Protein AF-A0A1B6MLL6-F1 (afdb_monomer)

Mean predicted aligned error: 11.35 Å

Secondary structure (DSSP, 8-state):
--PPPP-----------PPP-S----HHHHHHHHHH---TTSEEGGGEEEEEEEEEETTEEEEEEEESS-TT-EEEEEEEP-TT-SSSS-HHHHHHHHHHHH---TTS------EEPP-

InterPro domains:
  IPR000719 Protein kinase domain [PF00069] (48-118)
  IPR000719 Protein kinase domain [PS50011] (48-119)
  IPR011009 Protein kinase-like domain superfamily [SSF56112] (42-117)
  IPR017441 Protein kinase, ATP binding site [PS00107] (54-78)
  IPR050108 Cyclin-dependent kinase [PTHR24056] (46-116)

Foldseek 3Di:
DDDDDDDDDDDPDDDPPDDDPPDDDDPVRVLVCLVPDDDPAAAAPVQKAFDAFDDDDPFFTWTWIAGPVHRVDIDIDTDGDCPPDPPPDDPVVVVVVVVLVPDDDPPDDHDPGHHDHRD

Sequence (119 aa):
MIGMPSTSRGTSENPTNAVPSSTIMNSKEKEKYIEEFDFPFCDEATKYEKIAKIGQGTFGEVFKAREKKNTKKIVAMKKVLMDNEKEGFPITALREIRILQLLKHENVVNLIEICRTKG

Structure (mmCIF, N/CA/C/O backbone):
data_AF-A0A1B6MLL6-F1
#
_entry.id   AF-A0A1B6MLL6-F1
#
loop_
_atom_site.group_PDB
_atom_site.id
_atom_si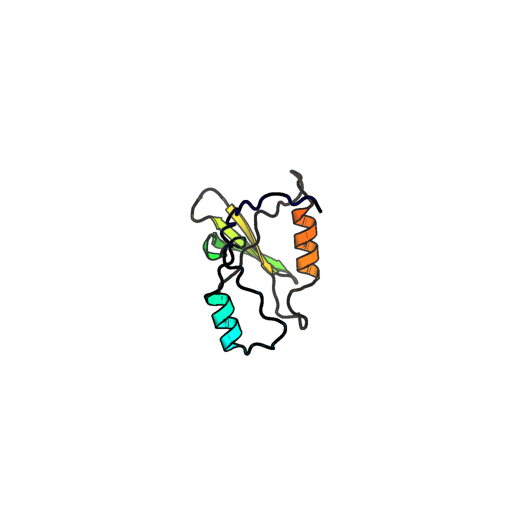te.type_symbol
_atom_site.label_atom_id
_atom_site.label_alt_id
_atom_site.label_comp_id
_atom_site.label_asym_id
_atom_site.label_entity_id
_atom_site.label_seq_id
_atom_site.pdbx_PDB_ins_code
_atom_site.Cartn_x
_atom_site.Cartn_y
_atom_site.Cartn_z
_atom_site.occupancy
_atom_site.B_iso_or_equiv
_atom_site.auth_seq_id
_atom_site.auth_comp_id
_atom_site.auth_asym_id
_atom_site.auth_atom_id
_atom_site.pdbx_PDB_model_num
ATOM 1 N N . MET A 1 1 ? 3.838 60.906 -12.525 1.00 47.34 1 MET A N 1
ATOM 2 C CA . MET A 1 1 ? 4.163 60.843 -11.087 1.00 47.34 1 MET A CA 1
ATOM 3 C C . MET A 1 1 ? 2.852 60.904 -10.317 1.00 47.34 1 MET A C 1
ATOM 5 O O . MET A 1 1 ? 2.316 61.987 -10.167 1.00 47.34 1 MET A O 1
ATOM 9 N N . ILE A 1 2 ? 2.297 59.749 -9.938 1.00 36.69 2 ILE A N 1
ATOM 10 C CA . ILE A 1 2 ? 1.205 59.625 -8.958 1.00 36.69 2 ILE A CA 1
ATOM 11 C C . ILE A 1 2 ? 1.459 58.288 -8.249 1.00 36.69 2 ILE A C 1
ATOM 13 O O . ILE A 1 2 ? 1.389 57.236 -8.880 1.00 36.69 2 ILE A O 1
ATOM 17 N N . GLY A 1 3 ? 1.896 58.353 -6.991 1.00 37.22 3 GLY A N 1
ATOM 18 C CA . GLY A 1 3 ? 2.223 57.195 -6.159 1.00 37.22 3 GLY A CA 1
ATOM 19 C C . GLY A 1 3 ? 0.984 56.633 -5.466 1.00 37.22 3 GLY A C 1
ATOM 20 O O . GLY A 1 3 ? 0.080 57.385 -5.107 1.00 37.22 3 GLY A O 1
ATOM 21 N N . MET A 1 4 ? 0.956 55.314 -5.278 1.00 46.78 4 MET A N 1
ATOM 22 C CA . MET A 1 4 ? -0.040 54.627 -4.453 1.00 46.78 4 MET A CA 1
ATOM 23 C C . MET A 1 4 ? 0.562 54.227 -3.096 1.00 46.78 4 MET A C 1
ATOM 25 O O . MET A 1 4 ? 1.758 53.934 -3.035 1.00 46.78 4 MET A O 1
ATOM 29 N N . PRO A 1 5 ? -0.237 54.2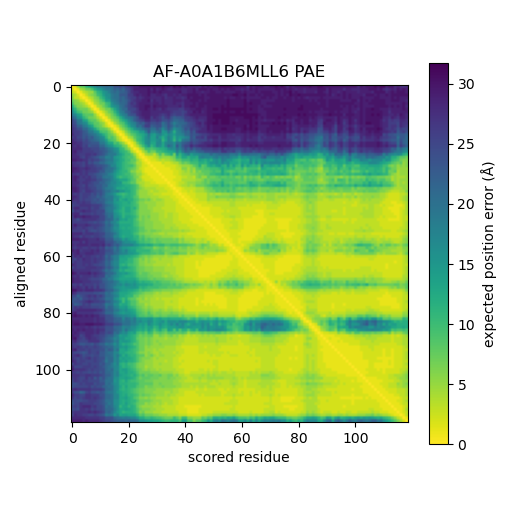36 -2.011 1.00 39.66 5 PRO A N 1
ATOM 30 C CA . PRO A 1 5 ? 0.246 54.007 -0.655 1.00 39.66 5 PRO A CA 1
ATOM 31 C C . PRO A 1 5 ? 0.588 52.538 -0.385 1.00 39.66 5 PRO A C 1
ATOM 33 O O . PRO A 1 5 ? -0.138 51.615 -0.754 1.00 39.66 5 PRO A O 1
ATOM 36 N N . SER A 1 6 ? 1.699 52.350 0.320 1.00 42.91 6 SER A N 1
ATOM 37 C CA . SER A 1 6 ? 2.178 51.094 0.885 1.00 42.91 6 SER A CA 1
ATOM 38 C C . SER A 1 6 ? 1.234 50.609 1.989 1.00 42.91 6 SER A C 1
ATOM 40 O O . SER A 1 6 ? 0.935 51.339 2.932 1.00 42.91 6 SER A O 1
ATOM 42 N N . THR A 1 7 ? 0.805 49.350 1.935 1.00 42.41 7 THR A N 1
ATOM 43 C CA . THR A 1 7 ? 0.280 48.646 3.112 1.00 42.41 7 THR A CA 1
ATOM 44 C C . THR A 1 7 ? 0.914 47.267 3.164 1.00 42.41 7 THR A C 1
ATOM 46 O O . THR A 1 7 ? 0.707 46.426 2.293 1.00 42.41 7 THR A O 1
ATOM 49 N N . SER A 1 8 ? 1.736 47.072 4.188 1.00 49.00 8 SER A N 1
ATOM 50 C CA . SER A 1 8 ? 2.358 45.813 4.562 1.00 49.00 8 SER A CA 1
ATOM 51 C C . SER A 1 8 ? 1.293 44.825 5.045 1.00 49.00 8 SER A C 1
ATOM 53 O O . SER A 1 8 ? 0.652 45.025 6.075 1.00 49.00 8 SER A O 1
ATOM 55 N N . ARG A 1 9 ? 1.119 43.717 4.322 1.00 40.31 9 ARG A N 1
ATOM 56 C CA . ARG A 1 9 ? 0.545 42.488 4.880 1.00 40.31 9 ARG A CA 1
ATOM 57 C C . ARG A 1 9 ? 1.655 41.458 4.959 1.00 40.31 9 ARG A C 1
ATOM 59 O O . ARG A 1 9 ? 2.101 40.952 3.938 1.00 40.31 9 ARG A O 1
ATOM 66 N N . GLY A 1 10 ? 2.097 41.187 6.184 1.00 41.09 10 GLY A N 1
ATOM 67 C CA . GLY A 1 10 ? 2.964 40.058 6.476 1.00 41.09 10 GLY A CA 1
ATOM 68 C C . GLY A 1 10 ? 2.235 38.762 6.147 1.00 41.09 10 GLY A C 1
ATOM 69 O O . GLY A 1 10 ? 1.236 38.420 6.778 1.00 41.09 10 GLY A O 1
ATOM 70 N N . THR A 1 11 ? 2.728 38.054 5.142 1.00 37.38 11 THR A N 1
ATOM 71 C CA . THR A 1 11 ? 2.474 36.629 4.984 1.00 37.38 11 THR A CA 1
ATOM 72 C C . THR A 1 11 ? 3.494 35.907 5.848 1.00 37.38 11 THR A C 1
ATOM 74 O O . THR A 1 11 ? 4.694 36.036 5.637 1.00 37.38 11 THR A O 1
ATOM 77 N N . SER A 1 12 ? 3.004 35.187 6.856 1.00 38.34 12 SER A N 1
ATOM 78 C CA . SER A 1 12 ? 3.779 34.200 7.601 1.00 38.34 12 SER A CA 1
ATOM 79 C C . SER A 1 12 ? 4.264 33.140 6.613 1.00 38.34 12 SER A C 1
ATOM 81 O O . SER A 1 12 ? 3.503 32.252 6.229 1.00 38.34 12 SER A O 1
ATOM 83 N N . GLU A 1 13 ? 5.505 33.271 6.155 1.00 37.88 13 GLU A N 1
ATOM 84 C CA . GLU A 1 13 ? 6.189 32.261 5.358 1.00 37.88 13 GLU A CA 1
ATOM 85 C C . GLU A 1 13 ? 6.413 31.040 6.257 1.00 37.88 13 GLU A C 1
ATOM 87 O O . GLU A 1 13 ? 7.231 31.057 7.175 1.00 37.88 13 GLU A O 1
ATOM 92 N N . ASN A 1 14 ? 5.627 29.982 6.039 1.00 40.22 14 ASN A N 1
ATOM 93 C CA . ASN A 1 14 ? 5.968 28.663 6.562 1.00 40.22 14 ASN A CA 1
ATOM 94 C C . ASN A 1 14 ? 7.333 28.273 5.978 1.00 40.22 14 ASN A C 1
ATOM 96 O O . ASN A 1 14 ? 7.514 28.432 4.767 1.00 40.22 14 ASN A O 1
ATOM 100 N N . PRO A 1 15 ? 8.278 27.744 6.775 1.00 40.91 15 PRO A N 1
ATOM 101 C CA . PRO A 1 15 ? 9.570 27.336 6.254 1.00 40.91 15 PRO A CA 1
ATOM 102 C C . PRO A 1 15 ? 9.367 26.138 5.324 1.00 40.91 15 PRO A C 1
ATOM 104 O O . PRO A 1 15 ? 9.227 24.994 5.753 1.00 40.91 15 PRO A O 1
ATOM 107 N N . THR A 1 16 ? 9.333 26.401 4.020 1.00 45.16 16 THR A N 1
ATOM 108 C CA . THR A 1 16 ? 9.581 25.383 3.008 1.00 45.16 16 THR A CA 1
ATOM 109 C C . THR A 1 16 ? 11.006 24.901 3.221 1.00 45.16 16 THR A C 1
ATOM 111 O O . THR A 1 16 ? 11.952 25.591 2.842 1.00 45.16 16 THR A O 1
ATOM 114 N N . ASN A 1 17 ? 11.164 23.727 3.838 1.00 53.81 17 ASN A N 1
ATOM 115 C CA . ASN A 1 17 ? 12.403 22.967 3.747 1.00 53.81 17 ASN A CA 1
ATOM 116 C C . ASN A 1 17 ? 12.674 22.748 2.256 1.00 53.81 17 ASN A C 1
ATOM 118 O O . ASN A 1 17 ? 12.023 21.932 1.602 1.00 53.81 17 ASN A O 1
ATOM 122 N N . ALA A 1 18 ? 13.571 23.565 1.709 1.00 49.09 18 ALA A N 1
ATOM 123 C CA . ALA A 1 18 ? 13.986 23.489 0.325 1.00 49.09 18 ALA A CA 1
ATOM 124 C C . ALA A 1 18 ? 14.520 22.078 0.059 1.00 49.09 18 ALA A C 1
ATOM 126 O O . ALA A 1 18 ? 15.370 21.578 0.797 1.00 49.09 18 ALA A O 1
ATOM 127 N N . VAL A 1 19 ? 14.015 21.431 -0.992 1.00 51.59 19 VAL A N 1
ATOM 128 C CA . VAL A 1 19 ? 14.632 20.209 -1.512 1.00 51.59 19 VAL A CA 1
ATOM 129 C C . VAL A 1 19 ? 16.054 20.595 -1.934 1.00 51.59 19 VAL A C 1
ATOM 131 O O . VAL A 1 19 ? 16.188 21.508 -2.753 1.00 51.59 19 VAL A O 1
ATOM 134 N N . PRO A 1 20 ? 17.117 19.978 -1.384 1.00 53.06 20 PRO A N 1
ATOM 135 C CA . PRO A 1 20 ? 18.478 20.360 -1.730 1.00 53.06 20 PRO A CA 1
ATOM 136 C C . PRO A 1 20 ? 18.702 20.170 -3.232 1.00 53.06 20 PRO A C 1
ATOM 138 O O . PRO A 1 20 ? 18.459 19.088 -3.770 1.00 53.06 20 PRO A O 1
ATOM 141 N N . SER A 1 21 ? 19.168 21.219 -3.912 1.00 53.56 21 SER A N 1
ATOM 142 C CA . SER A 1 21 ? 19.643 21.140 -5.294 1.00 53.56 21 SER A CA 1
ATOM 143 C C . SER A 1 21 ? 20.719 20.058 -5.415 1.00 53.56 21 SER A C 1
ATOM 145 O O . SER A 1 21 ? 21.765 20.184 -4.791 1.00 53.56 21 SER A O 1
ATOM 147 N N . SER A 1 22 ? 20.420 19.008 -6.188 1.00 49.91 22 SER A N 1
ATOM 148 C CA . SER A 1 22 ? 21.278 18.024 -6.888 1.00 49.91 22 SER A CA 1
ATOM 149 C C . SER A 1 22 ? 22.682 17.650 -6.359 1.00 49.91 22 SER A C 1
ATOM 151 O O . SER A 1 22 ? 23.495 17.149 -7.136 1.00 49.91 22 SER A O 1
ATOM 153 N N . THR A 1 23 ? 22.995 17.812 -5.076 1.00 59.84 23 THR A N 1
ATOM 154 C CA . THR A 1 23 ? 24.210 17.246 -4.474 1.00 59.84 23 THR A CA 1
ATOM 155 C C . THR A 1 23 ? 23.940 15.787 -4.117 1.00 59.84 23 THR A C 1
ATOM 157 O O . THR A 1 23 ? 22.966 15.476 -3.432 1.00 59.84 23 THR A O 1
ATOM 160 N N . ILE A 1 24 ? 24.786 14.876 -4.605 1.00 72.69 24 ILE A N 1
ATOM 161 C CA . ILE A 1 24 ? 24.695 13.440 -4.319 1.00 72.69 24 ILE A CA 1
ATOM 162 C C . ILE A 1 24 ? 24.927 13.238 -2.813 1.00 72.69 24 ILE A C 1
ATOM 164 O O . ILE A 1 24 ? 26.063 13.290 -2.350 1.00 72.69 24 ILE A O 1
ATOM 168 N N . MET A 1 25 ? 23.847 13.045 -2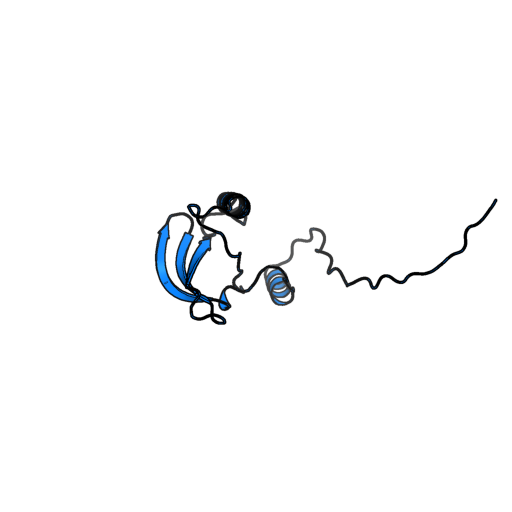.050 1.00 76.12 25 MET A N 1
ATOM 169 C CA . MET A 1 25 ? 23.913 12.714 -0.623 1.00 76.12 25 MET A CA 1
ATOM 170 C C . MET A 1 25 ? 24.496 11.314 -0.431 1.00 76.12 25 MET A C 1
ATOM 172 O O . MET A 1 25 ? 24.153 10.386 -1.174 1.00 76.12 25 MET A O 1
ATOM 176 N N . ASN A 1 26 ? 25.343 11.141 0.586 1.00 84.31 26 ASN A N 1
ATOM 177 C CA . ASN A 1 26 ? 25.802 9.806 0.958 1.00 84.31 26 ASN A CA 1
ATOM 178 C C . ASN A 1 26 ? 24.675 9.012 1.651 1.00 84.31 26 ASN A C 1
ATOM 180 O O . ASN A 1 26 ? 23.679 9.581 2.101 1.00 84.31 26 ASN A O 1
ATOM 184 N N . SER A 1 27 ? 24.822 7.687 1.757 1.00 82.62 27 SER A N 1
ATOM 185 C CA . SER A 1 27 ? 23.763 6.823 2.299 1.00 82.62 27 SER A CA 1
ATOM 186 C C . SER A 1 27 ? 23.329 7.206 3.721 1.00 82.62 27 SER A C 1
ATOM 188 O O . SER A 1 27 ? 22.137 7.226 3.995 1.00 82.62 27 SER A O 1
ATOM 190 N N . LYS A 1 28 ? 24.265 7.596 4.601 1.00 82.19 28 LYS A N 1
ATOM 191 C CA . LYS A 1 28 ? 23.955 7.983 5.993 1.00 82.19 28 LYS A CA 1
ATOM 192 C C . LYS A 1 28 ? 23.214 9.316 6.076 1.00 82.19 28 LYS A C 1
ATOM 194 O O . LYS A 1 28 ? 22.313 9.467 6.893 1.00 82.19 28 LYS A O 1
ATOM 199 N N . GLU A 1 29 ? 23.587 10.278 5.237 1.00 86.56 29 GLU A N 1
ATOM 200 C CA . GLU A 1 29 ? 22.887 11.565 5.129 1.00 86.56 29 GLU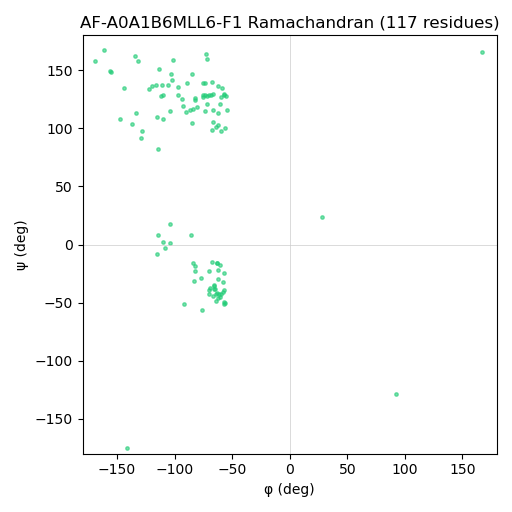 A CA 1
ATOM 201 C C . GLU A 1 29 ? 21.473 11.378 4.587 1.00 86.56 29 GLU A C 1
ATOM 203 O O . GLU A 1 29 ? 20.539 12.014 5.069 1.00 86.56 29 GLU A O 1
ATOM 208 N N . LYS A 1 30 ? 21.305 10.465 3.624 1.00 82.06 30 LYS A N 1
ATOM 209 C CA . LYS A 1 30 ? 20.001 10.129 3.058 1.00 82.06 30 LYS A CA 1
ATOM 210 C C . LYS A 1 30 ? 19.090 9.455 4.086 1.00 82.06 30 LYS A C 1
ATOM 212 O O . LYS A 1 30 ? 17.928 9.839 4.172 1.00 82.06 30 LYS A O 1
ATOM 217 N N . GLU A 1 31 ? 19.606 8.503 4.866 1.00 83.00 31 GLU A N 1
ATOM 218 C CA . GLU A 1 31 ? 18.865 7.882 5.976 1.00 83.00 31 GLU A CA 1
ATOM 219 C C . GLU A 1 31 ? 18.406 8.951 6.975 1.00 83.00 31 GLU A C 1
ATOM 221 O O . GLU A 1 31 ? 17.216 9.068 7.256 1.00 83.00 31 GLU A O 1
ATOM 226 N N . LYS A 1 32 ? 19.339 9.803 7.423 1.00 84.75 32 LYS A N 1
ATOM 227 C CA . LYS A 1 32 ? 19.061 10.876 8.382 1.00 84.75 32 LYS A CA 1
ATOM 228 C C . LYS A 1 32 ? 18.017 11.864 7.855 1.00 84.75 32 LYS A C 1
ATOM 230 O O . LYS A 1 32 ? 17.105 12.236 8.583 1.00 84.75 32 LYS A O 1
ATOM 235 N N . TYR A 1 33 ? 18.109 12.249 6.581 1.00 85.81 33 TYR A N 1
ATOM 236 C CA . TYR A 1 33 ? 17.105 13.097 5.942 1.00 85.81 33 TYR A CA 1
ATOM 237 C C . TYR A 1 33 ? 15.730 12.425 5.936 1.00 85.81 33 TYR A C 1
ATOM 239 O O . TYR A 1 33 ? 14.745 13.067 6.273 1.00 85.81 33 TYR A O 1
ATOM 247 N N . ILE A 1 34 ? 15.641 11.140 5.582 1.00 84.69 34 ILE A N 1
ATOM 248 C CA . ILE A 1 34 ? 14.361 10.418 5.558 1.00 84.69 34 ILE A CA 1
ATOM 249 C C . ILE A 1 34 ? 13.772 10.272 6.971 1.00 84.69 34 ILE A C 1
ATOM 251 O O . ILE A 1 34 ? 12.551 10.325 7.119 1.00 84.69 34 ILE A O 1
ATOM 255 N N . GLU A 1 35 ? 14.607 10.095 7.996 1.00 83.31 35 GLU A N 1
ATOM 256 C CA . GLU A 1 35 ? 14.162 10.024 9.393 1.00 83.31 35 GLU A CA 1
ATOM 257 C C . GLU A 1 35 ? 13.674 11.374 9.934 1.00 83.31 35 GLU A C 1
ATOM 259 O O . GLU A 1 35 ? 12.656 11.420 10.627 1.00 83.31 35 GLU A O 1
ATOM 264 N N . GLU A 1 36 ? 14.383 12.461 9.623 1.00 85.50 36 GLU A N 1
ATOM 265 C CA . GLU A 1 36 ? 14.077 13.809 10.119 1.00 85.50 36 GLU A CA 1
ATOM 266 C C . GLU A 1 36 ? 12.985 14.517 9.304 1.00 85.50 36 GLU A C 1
ATOM 268 O O . GLU A 1 36 ? 12.336 15.437 9.806 1.00 85.50 36 GLU A O 1
ATOM 273 N N . PHE A 1 37 ? 12.771 14.119 8.048 1.00 87.62 37 PHE A N 1
ATOM 274 C CA . PHE A 1 37 ? 11.806 14.776 7.176 1.00 87.62 37 PHE A CA 1
ATOM 275 C C . PHE 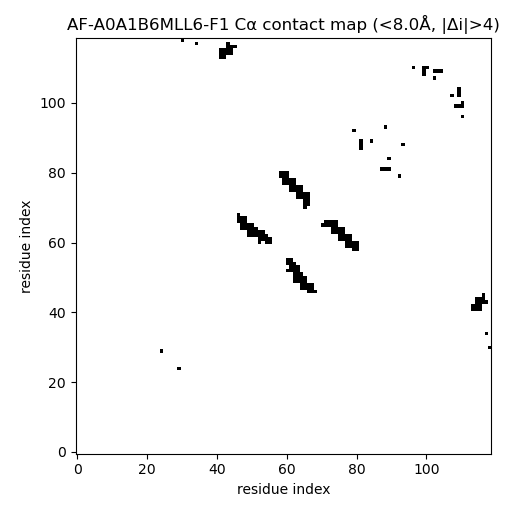A 1 37 ? 10.367 14.440 7.574 1.00 87.62 37 PHE A C 1
ATOM 277 O O . PHE A 1 37 ? 9.968 13.276 7.675 1.00 87.62 37 PHE A O 1
ATOM 284 N N . ASP A 1 38 ? 9.555 15.483 7.733 1.00 88.88 38 ASP A N 1
ATOM 285 C CA . ASP A 1 38 ? 8.119 15.336 7.915 1.00 88.88 38 ASP A CA 1
ATOM 286 C C . ASP A 1 38 ? 7.427 15.153 6.559 1.00 88.88 38 ASP A C 1
ATOM 288 O O . ASP A 1 38 ? 7.546 15.972 5.648 1.00 88.88 38 ASP A O 1
ATOM 292 N N . PHE A 1 39 ? 6.681 14.063 6.422 1.00 90.12 39 PHE A N 1
ATOM 293 C CA . PHE A 1 39 ? 5.983 13.690 5.193 1.00 90.12 39 PHE A CA 1
ATOM 294 C C . PHE A 1 39 ? 4.465 13.746 5.445 1.00 90.12 39 PHE A C 1
ATOM 296 O O . PHE A 1 39 ? 3.836 12.704 5.667 1.00 90.12 39 PHE A O 1
ATOM 303 N N . PRO A 1 40 ? 3.849 14.935 5.372 1.00 91.69 40 PRO A N 1
ATOM 304 C CA . PRO A 1 40 ? 2.475 15.160 5.832 1.00 91.69 40 PRO A CA 1
ATOM 305 C C . PRO A 1 40 ? 1.392 14.442 5.008 1.00 91.69 40 PRO A C 1
ATOM 307 O O . PRO A 1 40 ? 0.249 14.345 5.444 1.00 91.69 40 PRO A O 1
ATOM 310 N N . PHE A 1 41 ? 1.726 13.945 3.813 1.00 93.50 41 PHE A N 1
ATOM 311 C CA . PHE A 1 41 ? 0.773 13.325 2.880 1.00 93.50 41 PHE A CA 1
ATOM 312 C C . PHE A 1 41 ? 1.012 11.827 2.649 1.00 93.50 41 PHE A C 1
ATOM 314 O O . PHE A 1 41 ? 0.410 11.240 1.750 1.00 93.50 41 PHE A O 1
ATOM 321 N N . CYS A 1 42 ? 1.914 11.207 3.410 1.00 93.62 42 CYS A N 1
ATOM 322 C CA . CYS A 1 42 ? 2.242 9.793 3.271 1.00 93.62 42 CYS A CA 1
ATOM 323 C C . CYS A 1 42 ? 2.343 9.180 4.665 1.00 93.62 42 CYS A C 1
ATOM 325 O O . CYS A 1 42 ? 3.320 9.405 5.372 1.00 93.62 42 CYS A O 1
ATOM 327 N N . ASP A 1 43 ? 1.330 8.426 5.076 1.00 94.25 43 ASP A N 1
ATOM 328 C CA . ASP A 1 43 ? 1.320 7.795 6.394 1.00 94.25 43 ASP A CA 1
ATOM 329 C C . ASP A 1 43 ? 2.329 6.636 6.467 1.00 94.25 43 ASP A C 1
ATOM 331 O O . ASP A 1 43 ? 2.741 6.041 5.464 1.00 94.25 43 ASP A O 1
ATOM 335 N N . GLU A 1 44 ? 2.712 6.264 7.687 1.00 94.06 44 GLU A N 1
ATOM 336 C CA . GLU A 1 44 ? 3.468 5.038 7.918 1.00 94.06 44 GLU A CA 1
ATOM 337 C C . GLU A 1 44 ? 2.570 3.800 7.809 1.00 94.06 44 GLU A C 1
ATOM 339 O O . GLU A 1 44 ? 1.475 3.734 8.372 1.00 94.06 44 GLU A O 1
ATOM 344 N N . ALA A 1 45 ? 3.086 2.742 7.183 1.00 95.75 45 ALA A N 1
ATOM 345 C CA . ALA A 1 45 ? 2.415 1.448 7.086 1.00 95.75 45 ALA A CA 1
ATOM 346 C C . ALA A 1 45 ? 2.151 0.814 8.467 1.00 95.75 45 ALA A C 1
ATOM 348 O O . ALA A 1 45 ? 1.296 -0.060 8.592 1.00 95.75 45 ALA A O 1
ATOM 349 N N . THR A 1 46 ? 2.834 1.282 9.519 1.00 95.06 46 THR A N 1
ATOM 350 C CA . THR A 1 46 ? 2.619 0.892 10.921 1.00 95.06 46 THR A CA 1
ATOM 351 C C . THR A 1 46 ? 1.225 1.260 11.442 1.00 95.06 46 THR A C 1
ATOM 353 O O . THR A 1 46 ? 0.794 0.680 12.442 1.00 95.06 46 THR A O 1
ATOM 356 N N . LYS A 1 47 ? 0.486 2.145 10.755 1.00 95.38 47 LYS A N 1
ATOM 357 C CA . LYS A 1 47 ? -0.958 2.397 10.948 1.00 95.38 47 LYS A CA 1
ATOM 358 C C . LYS A 1 47 ? -1.809 1.135 10.772 1.00 95.38 47 LYS A C 1
ATOM 360 O O . LYS A 1 47 ? -2.896 1.033 11.349 1.00 95.38 47 LYS A O 1
ATOM 365 N N . TYR A 1 48 ? -1.297 0.169 10.016 1.00 97.06 48 TYR A N 1
ATOM 366 C CA . TYR A 1 48 ? -1.944 -1.094 9.713 1.00 97.06 48 TYR A CA 1
ATOM 367 C C . TYR A 1 48 ? -1.225 -2.264 10.394 1.00 97.06 48 TYR A C 1
ATOM 369 O O . TYR A 1 48 ? -0.000 -2.365 10.414 1.00 97.06 48 TYR A O 1
ATOM 377 N N . GLU A 1 49 ? -2.003 -3.181 10.955 1.00 96.75 49 GLU A N 1
ATOM 378 C CA . GLU A 1 49 ? -1.533 -4.465 11.462 1.00 96.75 49 GLU A CA 1
ATOM 379 C C . GLU A 1 49 ? -1.662 -5.519 10.356 1.00 96.75 49 GLU A C 1
ATOM 381 O O . GLU A 1 49 ? -2.765 -5.783 9.870 1.00 96.75 49 GLU A O 1
ATOM 386 N N . LYS A 1 50 ? -0.547 -6.129 9.937 1.00 96.94 50 LYS A N 1
ATOM 387 C CA . LYS A 1 50 ? -0.557 -7.242 8.974 1.00 96.94 50 LYS A CA 1
ATOM 388 C C . LYS A 1 50 ? -1.110 -8.496 9.654 1.00 96.94 50 LYS A C 1
ATOM 390 O O . LYS A 1 50 ? -0.529 -8.965 10.621 1.00 96.94 50 LYS A O 1
ATOM 395 N N . ILE A 1 51 ? -2.195 -9.053 9.119 1.00 97.81 51 ILE A N 1
ATOM 396 C CA . ILE A 1 51 ? -2.838 -10.266 9.645 1.00 97.81 51 ILE A CA 1
ATOM 397 C C . ILE A 1 51 ? -2.272 -11.513 8.965 1.00 97.81 51 ILE A C 1
ATOM 399 O O . ILE A 1 51 ? -1.901 -12.474 9.626 1.00 97.81 51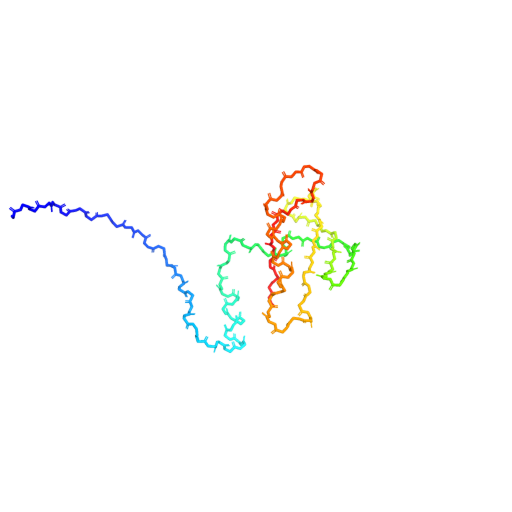 ILE A O 1
ATOM 403 N N . ALA A 1 52 ? -2.254 -11.521 7.631 1.00 98.06 52 ALA A N 1
ATOM 404 C CA . ALA A 1 52 ? -1.837 -12.684 6.855 1.00 98.06 52 ALA A CA 1
ATOM 405 C C . ALA A 1 52 ? -1.363 -12.267 5.465 1.00 98.06 52 ALA A C 1
ATOM 407 O O . ALA A 1 52 ? -1.882 -11.310 4.887 1.00 98.06 52 ALA A O 1
ATOM 408 N N . LYS A 1 53 ? -0.416 -13.013 4.898 1.00 98.06 53 LYS A N 1
ATOM 409 C CA . LYS A 1 53 ? -0.093 -12.923 3.473 1.00 98.06 53 LYS A CA 1
ATOM 410 C C . LYS A 1 53 ? -1.198 -13.624 2.683 1.00 98.06 53 LYS A C 1
ATOM 412 O O . LYS A 1 53 ? -1.538 -14.762 2.985 1.00 98.06 53 LYS A O 1
ATOM 417 N N . ILE A 1 54 ? -1.771 -12.927 1.708 1.00 98.00 54 ILE A N 1
ATOM 418 C CA . ILE A 1 54 ? -2.889 -13.416 0.884 1.00 98.00 54 ILE A CA 1
ATOM 419 C C . ILE A 1 54 ? -2.518 -13.579 -0.590 1.00 98.00 54 ILE A C 1
ATOM 421 O O . ILE A 1 54 ? -3.301 -14.128 -1.355 1.00 98.00 54 ILE A O 1
ATOM 425 N N . GLY A 1 55 ? -1.336 -13.120 -1.000 1.00 96.88 55 GLY A N 1
ATOM 426 C CA . GLY A 1 55 ? -0.857 -13.314 -2.361 1.00 96.88 55 GLY A CA 1
ATOM 427 C C . GLY A 1 55 ? 0.606 -12.934 -2.536 1.00 96.88 55 GLY A C 1
ATOM 428 O O . GLY A 1 55 ? 1.169 -12.156 -1.763 1.00 96.88 55 GLY A O 1
ATOM 429 N N . GLN A 1 56 ? 1.213 -13.489 -3.578 1.00 95.69 56 GLN A N 1
ATOM 430 C CA . GLN A 1 56 ? 2.532 -13.118 -4.070 1.00 95.69 56 GLN A CA 1
ATOM 431 C C . GLN A 1 56 ? 2.517 -13.221 -5.589 1.00 95.69 56 GLN A C 1
ATOM 433 O O . GLN A 1 56 ? 2.019 -14.199 -6.141 1.00 95.69 56 GLN A O 1
ATOM 438 N N . GLY A 1 57 ? 3.070 -12.215 -6.251 1.00 88.00 57 GLY A N 1
ATOM 439 C CA . GLY A 1 57 ? 3.307 -12.236 -7.686 1.00 88.00 57 GLY A CA 1
ATOM 440 C C . GLY A 1 57 ? 4.630 -11.566 -8.017 1.00 88.00 57 GLY A C 1
ATOM 441 O O . GLY A 1 57 ? 5.364 -11.139 -7.127 1.00 88.00 57 GLY A O 1
ATOM 442 N N . THR A 1 58 ? 4.906 -11.426 -9.309 1.00 85.69 58 THR A N 1
ATOM 443 C CA . THR A 1 58 ? 6.148 -10.824 -9.814 1.00 85.69 58 THR A CA 1
ATOM 444 C C . THR A 1 58 ? 6.365 -9.394 -9.312 1.00 85.69 58 THR A C 1
ATOM 446 O O . THR A 1 58 ? 7.496 -8.979 -9.103 1.00 85.69 58 THR A O 1
ATOM 449 N N . PHE A 1 59 ? 5.283 -8.643 -9.089 1.00 83.50 59 PHE A N 1
ATOM 450 C CA . PHE A 1 59 ? 5.335 -7.208 -8.782 1.00 83.50 59 PHE A CA 1
ATOM 451 C C . PHE A 1 59 ? 5.103 -6.865 -7.308 1.00 83.50 59 PHE A C 1
ATOM 453 O O . PHE A 1 59 ? 5.017 -5.687 -6.957 1.00 83.50 59 PHE A O 1
ATOM 460 N N . GLY A 1 60 ? 4.913 -7.857 -6.437 1.00 91.38 60 GLY A N 1
ATOM 461 C CA . GLY A 1 60 ? 4.578 -7.554 -5.054 1.00 91.38 60 GLY A CA 1
ATOM 462 C C . GLY A 1 60 ? 4.077 -8.713 -4.216 1.00 91.38 60 GLY A C 1
ATOM 463 O O . GLY A 1 60 ? 3.635 -9.751 -4.710 1.00 91.38 60 GLY A O 1
ATOM 464 N N . GLU A 1 61 ? 4.070 -8.461 -2.915 1.00 95.75 61 GLU A N 1
ATOM 465 C CA . GLU A 1 61 ? 3.411 -9.298 -1.919 1.00 95.75 61 GLU A CA 1
ATOM 466 C C . GLU A 1 61 ? 2.143 -8.604 -1.435 1.00 95.75 61 GLU A C 1
ATOM 468 O O . GLU A 1 61 ? 2.152 -7.400 -1.175 1.00 95.75 61 GLU A O 1
ATOM 473 N N . VAL A 1 62 ? 1.054 -9.351 -1.283 1.00 97.44 62 VAL A N 1
ATOM 474 C CA . VAL A 1 62 ? -0.224 -8.814 -0.815 1.00 97.44 62 VAL A CA 1
ATOM 475 C C . VAL A 1 62 ? -0.534 -9.381 0.561 1.00 97.44 62 VAL A C 1
ATOM 477 O O . VAL A 1 62 ? -0.531 -10.595 0.766 1.00 97.44 62 VAL A O 1
ATOM 480 N N . PHE A 1 63 ? -0.835 -8.493 1.502 1.00 98.19 63 PHE A N 1
ATOM 481 C CA . PHE A 1 63 ? -1.201 -8.827 2.872 1.00 98.19 63 PHE A CA 1
ATOM 482 C C . PHE A 1 63 ? -2.633 -8.389 3.163 1.00 98.19 63 PHE A C 1
ATOM 484 O O . PHE A 1 63 ? -3.022 -7.269 2.841 1.00 98.19 63 PHE A O 1
ATOM 491 N N . LYS A 1 64 ? -3.403 -9.236 3.841 1.00 98.12 64 LYS A N 1
ATOM 492 C CA . LYS A 1 64 ? -4.583 -8.794 4.581 1.00 98.12 64 LYS A CA 1
ATOM 493 C C . LYS A 1 64 ? -4.098 -8.031 5.805 1.00 98.12 64 LYS A C 1
ATOM 495 O O . LYS A 1 64 ? -3.293 -8.558 6.575 1.00 98.12 64 LYS A O 1
ATOM 500 N N . ALA A 1 65 ? -4.597 -6.821 5.998 1.00 98.19 65 ALA A N 1
ATOM 501 C CA . ALA A 1 65 ? -4.245 -5.984 7.133 1.00 98.19 65 ALA A CA 1
ATOM 502 C C . ALA A 1 65 ? -5.483 -5.339 7.765 1.00 98.19 65 ALA A C 1
ATOM 504 O O . ALA A 1 65 ? -6.556 -5.287 7.159 1.00 98.19 65 ALA A O 1
ATOM 505 N N . ARG A 1 66 ? -5.331 -4.868 9.000 1.00 97.94 66 ARG A N 1
ATOM 506 C CA . ARG A 1 66 ? -6.370 -4.185 9.778 1.00 97.94 66 ARG A CA 1
ATOM 507 C C . ARG A 1 66 ? -5.878 -2.811 10.187 1.00 97.94 66 ARG A C 1
ATOM 509 O O . ARG A 1 66 ? -4.749 -2.681 10.651 1.00 97.94 66 ARG A O 1
ATOM 516 N N . GLU A 1 67 ? -6.703 -1.786 10.022 1.00 97.06 67 GLU A N 1
ATOM 517 C CA . GLU A 1 67 ? -6.368 -0.459 10.540 1.00 97.06 67 GLU A CA 1
ATOM 518 C C . GLU A 1 67 ? -6.391 -0.480 12.074 1.00 97.06 67 GLU A C 1
ATOM 520 O O . GLU A 1 67 ? -7.373 -0.908 12.682 1.00 97.06 67 GLU A O 1
ATOM 525 N N . LYS A 1 68 ? -5.324 0.004 12.722 1.00 95.81 68 LYS A N 1
ATOM 526 C CA . LYS A 1 68 ? -5.219 -0.036 14.191 1.00 95.81 68 LYS A CA 1
ATOM 527 C C . LYS A 1 68 ? -6.253 0.852 14.887 1.00 95.81 68 LYS A C 1
ATOM 529 O O . LYS A 1 68 ? -6.767 0.486 15.937 1.00 95.81 68 LYS A O 1
ATOM 534 N N . LYS A 1 69 ? -6.575 2.011 14.297 1.00 95.06 69 LYS A N 1
ATOM 535 C CA . LYS A 1 69 ? -7.556 2.966 14.847 1.00 95.06 69 LYS A CA 1
ATOM 536 C C . LYS A 1 69 ? -9.007 2.533 14.619 1.00 95.06 69 LYS A C 1
ATOM 538 O O . LYS A 1 69 ? -9.875 2.875 15.412 1.00 95.06 69 LYS A O 1
ATOM 543 N N . ASN A 1 70 ? -9.271 1.785 13.548 1.00 93.69 70 ASN A N 1
ATOM 544 C CA . ASN A 1 70 ? -10.596 1.275 13.219 1.00 93.69 70 ASN A CA 1
ATOM 545 C C . ASN A 1 70 ? -10.508 -0.229 12.960 1.00 93.69 70 ASN A C 1
ATOM 547 O O . ASN A 1 7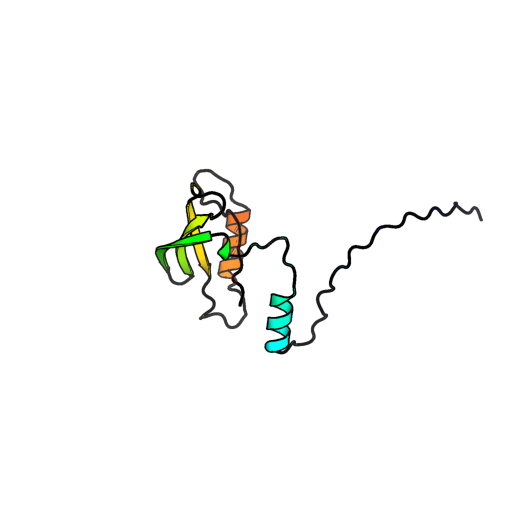0 ? -10.306 -0.682 11.835 1.00 93.69 70 ASN A O 1
ATOM 551 N N . THR A 1 71 ? -10.712 -1.011 14.016 1.00 87.62 71 THR A N 1
ATOM 552 C CA . THR A 1 71 ? -10.551 -2.471 13.991 1.00 87.62 71 THR A CA 1
ATOM 553 C C . THR A 1 71 ? -11.515 -3.192 13.046 1.00 87.62 71 THR A C 1
ATOM 555 O O . THR A 1 71 ? -11.272 -4.353 12.709 1.00 87.62 71 THR A O 1
ATOM 558 N N . LYS A 1 72 ? -12.586 -2.526 12.594 1.00 93.62 72 LYS A N 1
ATOM 559 C CA . LYS A 1 72 ? -13.526 -3.057 11.596 1.00 93.62 72 LYS A CA 1
ATOM 560 C C . LYS A 1 72 ? -13.046 -2.845 10.158 1.00 93.62 72 LYS A C 1
ATOM 562 O O . LYS A 1 72 ? -13.558 -3.497 9.251 1.00 93.62 72 LYS A O 1
ATOM 567 N N . LYS A 1 73 ? -12.068 -1.963 9.931 1.00 95.88 73 LYS A N 1
ATOM 568 C CA . LYS A 1 73 ? -11.532 -1.682 8.598 1.00 95.88 73 LYS A CA 1
ATOM 569 C C . LYS A 1 73 ? -10.442 -2.691 8.246 1.00 95.88 73 LYS A C 1
ATOM 571 O O . LYS A 1 73 ? -9.312 -2.625 8.735 1.00 95.88 73 LYS A O 1
ATOM 576 N N . ILE A 1 74 ? -10.805 -3.626 7.375 1.00 97.31 74 ILE A N 1
ATOM 577 C CA . ILE A 1 74 ? -9.895 -4.594 6.763 1.00 97.31 74 ILE A CA 1
ATOM 578 C C . ILE A 1 74 ? -9.487 -4.080 5.386 1.00 97.31 74 ILE A C 1
ATOM 580 O O . ILE A 1 74 ? -10.329 -3.624 4.617 1.00 97.31 74 ILE A O 1
ATOM 584 N N . VAL A 1 75 ? -8.197 -4.167 5.076 1.00 97.56 75 VAL A N 1
ATOM 585 C CA . VAL A 1 75 ? -7.621 -3.710 3.807 1.00 97.56 75 VAL A CA 1
ATOM 586 C C . VAL A 1 75 ? -6.714 -4.783 3.207 1.00 97.56 75 VAL A C 1
ATOM 588 O O . VAL A 1 75 ? -6.197 -5.650 3.917 1.00 97.56 75 VAL A O 1
ATOM 591 N N . ALA A 1 76 ? -6.501 -4.709 1.895 1.00 97.75 76 ALA A N 1
ATOM 592 C CA . ALA A 1 76 ? -5.414 -5.409 1.224 1.00 97.75 76 ALA A CA 1
ATOM 593 C C . ALA A 1 76 ? -4.240 -4.438 1.048 1.00 97.75 76 ALA A C 1
ATOM 595 O O . ALA A 1 76 ? -4.414 -3.335 0.536 1.00 97.75 76 ALA A O 1
ATOM 596 N N . MET A 1 77 ? -3.048 -4.845 1.473 1.00 97.25 77 MET A N 1
ATOM 597 C CA . MET A 1 77 ? -1.831 -4.045 1.395 1.00 97.25 77 MET A CA 1
ATOM 598 C C . MET A 1 77 ? -0.838 -4.729 0.459 1.00 97.25 77 MET A C 1
ATOM 600 O O . MET A 1 77 ? -0.301 -5.786 0.792 1.00 97.25 77 MET A O 1
ATOM 604 N N . LYS A 1 78 ? -0.604 -4.132 -0.715 1.00 96.81 78 LYS A N 1
ATOM 605 C CA . LYS A 1 78 ? 0.397 -4.592 -1.686 1.00 96.81 78 LYS A CA 1
ATOM 606 C C . LYS A 1 78 ? 1.735 -3.911 -1.394 1.00 96.81 78 LYS A C 1
ATOM 608 O O . LYS A 1 78 ? 1.853 -2.698 -1.538 1.00 96.81 78 LYS A O 1
ATOM 613 N N . LYS A 1 79 ? 2.741 -4.687 -0.989 1.00 95.12 79 LYS A N 1
ATOM 614 C CA . LYS A 1 79 ? 4.134 -4.238 -0.895 1.00 95.12 79 LYS A CA 1
ATOM 615 C C . LYS A 1 79 ? 4.750 -4.299 -2.290 1.00 95.12 79 LYS A C 1
ATOM 617 O O . LYS A 1 79 ? 4.835 -5.383 -2.866 1.00 95.12 79 LYS A O 1
ATOM 622 N N . VAL A 1 80 ? 5.171 -3.150 -2.811 1.00 93.06 80 VAL A N 1
ATOM 623 C CA . VAL A 1 80 ? 5.949 -3.063 -4.055 1.00 93.06 80 VAL A CA 1
ATOM 624 C C . VAL A 1 80 ? 7.347 -3.623 -3.787 1.00 93.06 80 VAL A C 1
ATOM 626 O O . VAL A 1 80 ? 7.981 -3.248 -2.800 1.00 93.06 80 VAL A O 1
ATOM 629 N N . LEU A 1 81 ? 7.796 -4.555 -4.627 1.00 88.88 81 LEU A N 1
ATOM 630 C CA . LEU A 1 81 ? 9.151 -5.108 -4.564 1.00 88.88 81 LEU A CA 1
ATOM 631 C C . LEU A 1 81 ? 10.091 -4.267 -5.430 1.00 88.88 81 LEU A C 1
ATOM 633 O O . LEU A 1 81 ? 9.714 -3.854 -6.524 1.00 88.88 81 LEU A O 1
ATOM 637 N N . MET A 1 82 ? 11.302 -4.027 -4.925 1.00 84.56 82 MET A N 1
ATOM 638 C CA . MET A 1 82 ? 12.317 -3.182 -5.574 1.00 84.56 82 MET A CA 1
ATOM 639 C C . MET A 1 82 ? 13.485 -4.007 -6.141 1.00 84.56 82 MET A C 1
ATOM 641 O O . MET A 1 82 ? 14.379 -3.457 -6.771 1.00 84.56 82 MET A O 1
ATOM 645 N N . ASP A 1 83 ? 13.473 -5.325 -5.925 1.00 71.94 83 ASP A N 1
ATOM 646 C CA . ASP A 1 83 ? 14.632 -6.217 -6.062 1.00 71.94 83 ASP A CA 1
ATOM 647 C C . ASP A 1 83 ? 15.209 -6.289 -7.490 1.00 71.94 83 ASP A C 1
ATOM 649 O O . ASP A 1 83 ? 16.381 -6.613 -7.669 1.00 71.94 83 ASP A O 1
ATOM 653 N N . ASN A 1 84 ? 14.414 -5.941 -8.507 1.00 62.75 84 ASN A N 1
ATOM 654 C CA . ASN A 1 84 ? 14.802 -6.030 -9.917 1.00 62.75 84 ASN A CA 1
ATOM 655 C C . ASN A 1 84 ? 15.010 -4.660 -10.591 1.00 62.75 84 ASN A C 1
ATOM 657 O O . ASN A 1 84 ? 15.291 -4.622 -11.789 1.00 62.75 84 ASN A O 1
ATOM 661 N N . GLU A 1 85 ? 14.874 -3.546 -9.865 1.00 65.94 85 GLU A N 1
ATOM 662 C CA . GLU A 1 85 ? 14.895 -2.202 -10.455 1.00 65.94 85 GLU A CA 1
ATOM 663 C C . GLU A 1 85 ? 16.222 -1.481 -10.205 1.00 65.94 85 GLU A C 1
ATOM 665 O O . GLU A 1 85 ? 16.575 -1.132 -9.078 1.00 65.94 85 GLU A O 1
ATOM 670 N N . LYS A 1 86 ? 16.963 -1.220 -11.288 1.00 69.31 86 LYS A N 1
ATOM 671 C CA . LYS A 1 86 ? 18.216 -0.444 -11.253 1.00 69.31 86 LYS A CA 1
ATOM 672 C C . LYS A 1 86 ? 17.975 1.069 -11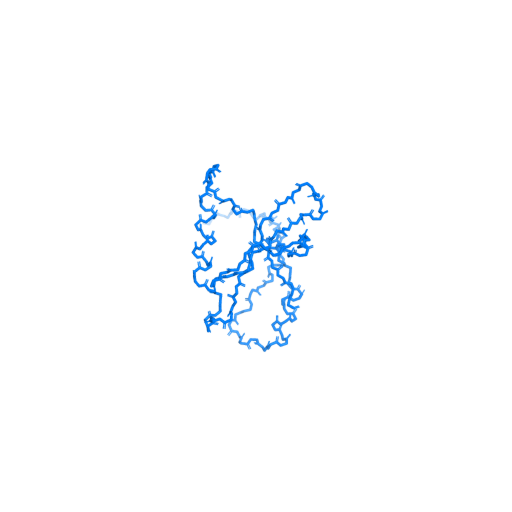.266 1.00 69.31 86 LYS A C 1
ATOM 674 O O . LYS A 1 86 ? 18.867 1.825 -10.897 1.00 69.31 86 LYS A O 1
ATOM 679 N N . GLU A 1 87 ? 16.782 1.503 -11.674 1.00 75.25 87 GLU A N 1
ATOM 680 C CA . GLU A 1 87 ? 16.438 2.914 -11.914 1.00 75.25 87 GLU A CA 1
ATOM 681 C C . GLU A 1 87 ? 15.570 3.527 -10.800 1.00 75.25 87 GLU A C 1
ATOM 683 O O . GLU A 1 87 ? 14.956 4.579 -10.967 1.00 75.25 87 GLU A O 1
ATOM 688 N N . GLY A 1 88 ? 15.537 2.893 -9.625 1.00 83.38 88 GLY A N 1
ATOM 689 C CA . GLY A 1 88 ? 14.765 3.370 -8.483 1.00 83.38 88 GLY A CA 1
ATOM 690 C C . GLY A 1 88 ? 13.363 2.771 -8.444 1.00 83.38 88 GLY A C 1
ATOM 691 O O . GLY A 1 88 ? 13.209 1.555 -8.421 1.00 83.38 88 GLY A O 1
ATOM 692 N N . PHE A 1 89 ? 12.332 3.610 -8.326 1.00 87.94 89 PHE A N 1
ATOM 693 C CA . PHE A 1 89 ? 10.963 3.129 -8.133 1.00 87.94 89 PHE A CA 1
ATOM 694 C C . PHE A 1 89 ? 10.368 2.574 -9.441 1.00 87.94 89 PHE A C 1
ATOM 696 O O . PHE A 1 89 ? 10.383 3.295 -10.440 1.00 87.94 89 PHE A O 1
ATOM 703 N N . PRO A 1 90 ? 9.800 1.349 -9.453 1.00 89.19 90 PRO A N 1
ATOM 704 C CA . PRO A 1 90 ? 9.325 0.718 -10.680 1.00 89.19 90 PRO A CA 1
ATOM 705 C C . PRO A 1 90 ? 8.315 1.586 -11.442 1.00 89.19 90 PRO A C 1
ATOM 707 O O . PRO A 1 90 ? 7.274 1.984 -10.903 1.00 89.19 90 PRO A O 1
ATOM 710 N N . ILE A 1 91 ? 8.558 1.819 -12.736 1.00 90.19 91 ILE A N 1
ATOM 711 C CA . ILE A 1 91 ? 7.646 2.604 -13.590 1.00 90.19 91 ILE A CA 1
ATOM 712 C C . ILE A 1 91 ? 6.264 1.948 -13.708 1.00 90.19 91 ILE A C 1
ATOM 714 O O . ILE A 1 91 ? 5.242 2.623 -13.856 1.00 90.19 91 ILE A O 1
ATOM 718 N N . THR A 1 92 ? 6.215 0.621 -13.606 1.00 90.62 92 THR A N 1
ATOM 719 C CA . THR A 1 92 ? 4.974 -0.159 -13.592 1.00 90.62 92 THR A CA 1
ATOM 720 C C . THR A 1 92 ? 4.133 0.168 -12.361 1.00 90.62 92 THR A C 1
ATOM 722 O O . THR A 1 92 ? 2.938 0.422 -12.501 1.00 90.62 92 THR A O 1
ATOM 725 N N . ALA A 1 93 ? 4.753 0.288 -11.185 1.00 93.19 93 ALA A N 1
ATOM 726 C CA . ALA A 1 93 ? 4.068 0.675 -9.955 1.00 93.19 93 ALA A CA 1
ATOM 727 C C . ALA A 1 93 ? 3.515 2.110 -10.034 1.00 93.19 93 ALA A C 1
ATOM 729 O O . ALA A 1 93 ? 2.391 2.355 -9.595 1.00 93.19 93 ALA A O 1
ATOM 730 N N . LEU A 1 94 ? 4.239 3.047 -10.662 1.00 93.81 94 LEU A N 1
ATOM 731 C CA . LEU A 1 94 ? 3.725 4.406 -10.902 1.00 93.81 94 LEU A CA 1
ATOM 732 C C . LEU A 1 94 ? 2.477 4.403 -11.793 1.00 93.81 94 LEU A C 1
ATOM 734 O O . LEU A 1 94 ? 1.511 5.114 -11.505 1.00 93.81 94 LEU A O 1
ATOM 738 N N . ARG A 1 95 ? 2.471 3.589 -12.856 1.00 95.19 95 ARG A N 1
ATOM 739 C CA . ARG A 1 95 ? 1.298 3.436 -13.733 1.00 95.19 95 ARG A CA 1
ATOM 740 C C . ARG A 1 95 ? 0.108 2.864 -12.970 1.00 95.19 95 ARG A C 1
ATOM 742 O O . ARG A 1 95 ? -0.985 3.413 -13.078 1.00 95.19 95 ARG A O 1
ATOM 749 N N . GLU A 1 96 ? 0.321 1.816 -12.176 1.00 94.62 96 GLU A N 1
ATOM 750 C CA . GLU A 1 96 ? -0.728 1.227 -11.334 1.00 94.62 96 GLU A CA 1
ATOM 751 C C . GLU A 1 96 ? -1.330 2.264 -10.375 1.00 94.62 96 GLU A C 1
ATOM 753 O O . GLU A 1 96 ? -2.550 2.435 -10.340 1.00 94.62 96 GLU A O 1
ATOM 758 N N . ILE A 1 97 ? -0.482 3.005 -9.650 1.00 96.00 97 ILE A N 1
ATOM 759 C CA . ILE A 1 97 ? -0.911 4.076 -8.740 1.00 96.00 97 ILE A CA 1
ATOM 760 C C . ILE A 1 97 ? -1.757 5.103 -9.492 1.00 96.00 97 ILE A C 1
ATOM 762 O O . ILE A 1 97 ? -2.859 5.433 -9.050 1.00 96.00 97 ILE A O 1
ATOM 766 N N . ARG A 1 98 ? -1.270 5.593 -10.639 1.00 97.38 98 ARG A N 1
ATOM 767 C CA . ARG A 1 98 ? -1.967 6.641 -11.388 1.00 97.38 98 ARG A CA 1
ATOM 768 C C . ARG A 1 98 ? -3.332 6.173 -11.884 1.00 97.38 98 ARG A C 1
ATOM 770 O O . ARG A 1 98 ? -4.297 6.925 -11.788 1.00 97.38 98 ARG A O 1
ATOM 777 N N . ILE A 1 99 ? -3.422 4.941 -12.375 1.00 97.75 99 ILE A N 1
ATOM 778 C CA . ILE A 1 99 ? -4.683 4.355 -12.840 1.00 97.75 99 ILE A CA 1
ATOM 779 C C . ILE A 1 99 ? -5.669 4.222 -11.670 1.00 97.75 99 ILE A C 1
ATOM 781 O O . ILE A 1 99 ? -6.800 4.693 -11.773 1.00 97.75 99 ILE A O 1
ATOM 785 N N . LEU A 1 100 ? -5.249 3.671 -10.528 1.00 97.19 100 LEU A N 1
ATOM 786 C CA . LEU A 1 100 ? -6.131 3.484 -9.366 1.00 97.19 100 LEU A CA 1
ATOM 787 C C . LEU A 1 100 ? -6.536 4.796 -8.666 1.00 97.19 100 LEU A C 1
ATOM 789 O O . LEU A 1 100 ? -7.559 4.853 -7.977 1.00 97.19 100 LEU A O 1
ATOM 793 N N . GLN A 1 101 ? -5.748 5.862 -8.825 1.00 96.44 101 GLN A N 1
ATOM 794 C CA . GLN A 1 101 ? -6.138 7.206 -8.393 1.00 96.44 101 GLN A CA 1
ATOM 795 C C . GLN A 1 101 ? -7.276 7.777 -9.250 1.00 96.44 101 GLN A C 1
ATOM 797 O O . GLN A 1 101 ? -8.153 8.446 -8.707 1.00 96.44 101 GLN A O 1
ATOM 802 N N . LEU A 1 102 ? -7.267 7.510 -10.560 1.00 97.00 102 LEU A N 1
ATOM 803 C CA . LEU A 1 102 ? -8.250 8.038 -11.513 1.00 97.00 102 LEU A CA 1
ATOM 804 C C . LEU A 1 102 ? -9.550 7.224 -11.552 1.00 97.00 102 LEU A C 1
ATOM 806 O O . LEU A 1 102 ? -10.614 7.787 -11.798 1.00 97.00 102 LEU A O 1
ATOM 810 N N . LEU A 1 103 ? -9.486 5.912 -11.314 1.00 96.25 103 LEU A N 1
ATOM 811 C CA . LEU A 1 103 ? -10.659 5.040 -11.361 1.00 96.25 103 LEU A CA 1
ATOM 812 C C . LEU A 1 103 ? -11.383 5.010 -10.008 1.00 96.25 103 LEU A C 1
ATOM 814 O O . LEU A 1 103 ? -10.847 4.517 -9.016 1.00 96.25 103 LEU A O 1
ATOM 818 N N . LYS A 1 104 ? -12.624 5.511 -9.980 1.00 95.44 104 LYS A N 1
ATOM 819 C CA . LYS A 1 104 ? -13.522 5.478 -8.814 1.00 95.44 104 LYS A CA 1
ATOM 820 C C . LYS A 1 104 ? -14.870 4.892 -9.220 1.00 95.44 104 LYS A C 1
ATOM 822 O O . LYS A 1 104 ? -15.704 5.580 -9.796 1.00 95.44 104 LYS A O 1
ATOM 827 N N . HIS A 1 105 ? -15.050 3.601 -8.957 1.00 97.56 105 HIS A N 1
ATOM 828 C CA . HIS A 1 105 ? -16.255 2.860 -9.318 1.00 97.56 105 HIS A CA 1
ATOM 829 C C . HIS A 1 105 ? -16.434 1.653 -8.388 1.00 97.56 105 HIS A C 1
ATOM 831 O O . HIS A 1 105 ? -15.442 1.067 -7.969 1.00 97.56 105 HIS A O 1
ATOM 837 N N . GLU A 1 106 ? -17.674 1.250 -8.101 1.00 97.00 106 GLU A N 1
ATOM 838 C CA . GLU A 1 106 ? -17.994 0.138 -7.184 1.00 97.00 106 GLU A CA 1
ATOM 839 C C . GLU A 1 106 ? -17.355 -1.197 -7.610 1.00 97.00 106 GLU A C 1
ATOM 841 O O . GLU A 1 106 ? -16.799 -1.921 -6.792 1.00 97.00 106 GLU A O 1
ATOM 846 N N . ASN A 1 107 ? -17.362 -1.479 -8.915 1.00 97.69 107 ASN A N 1
ATOM 847 C CA . ASN A 1 107 ? -16.785 -2.699 -9.499 1.00 97.69 107 ASN A CA 1
ATOM 848 C C . ASN A 1 107 ? -15.278 -2.609 -9.806 1.00 97.69 107 ASN A C 1
ATOM 850 O O . ASN A 1 107 ? -14.734 -3.488 -10.474 1.00 97.69 107 ASN A O 1
ATOM 854 N N . VAL A 1 108 ? -14.601 -1.539 -9.382 1.00 96.44 108 VAL A N 1
ATOM 855 C CA . VAL A 1 108 ? -13.154 -1.370 -9.564 1.00 96.44 108 VAL A CA 1
ATOM 856 C C . VAL A 1 108 ? -12.504 -1.252 -8.196 1.00 96.44 108 VAL A C 1
ATOM 858 O O . VAL A 1 108 ? -12.989 -0.552 -7.312 1.00 96.44 108 VAL A O 1
ATOM 861 N N . VAL A 1 109 ? -11.375 -1.934 -8.013 1.00 96.31 109 VAL A N 1
ATOM 862 C CA . VAL A 1 109 ? -10.626 -1.862 -6.758 1.00 96.31 109 VAL A CA 1
ATOM 863 C C . VAL A 1 109 ? -10.241 -0.417 -6.433 1.00 96.31 109 VAL A C 1
ATOM 865 O O . VAL A 1 109 ? -9.680 0.301 -7.259 1.00 96.31 109 VAL A O 1
ATOM 868 N N . ASN A 1 110 ? -10.533 0.007 -5.206 1.00 96.44 110 ASN A N 1
ATOM 869 C CA . ASN A 1 110 ? -10.241 1.358 -4.753 1.00 96.44 110 ASN A CA 1
ATOM 870 C C . ASN A 1 110 ? -8.879 1.423 -4.050 1.00 96.44 110 ASN A C 1
ATOM 872 O O . ASN A 1 110 ? -8.651 0.735 -3.052 1.00 96.44 110 ASN A O 1
ATOM 876 N N . LEU A 1 111 ? -8.001 2.310 -4.520 1.00 97.50 111 LEU A N 1
ATOM 877 C CA . LEU A 1 111 ? -6.812 2.711 -3.770 1.00 97.50 111 LEU A CA 1
ATOM 878 C C . LEU A 1 111 ? -7.228 3.632 -2.615 1.00 97.50 111 LEU A C 1
ATOM 880 O O . LEU A 1 111 ? -7.725 4.733 -2.853 1.00 97.50 111 LEU A O 1
ATOM 884 N N . ILE A 1 112 ? -7.022 3.164 -1.381 1.00 95.69 112 ILE A N 1
ATOM 885 C CA . ILE A 1 112 ? -7.337 3.909 -0.152 1.00 95.69 112 ILE A CA 1
ATOM 886 C C . ILE A 1 112 ? -6.276 4.982 0.099 1.00 95.69 112 ILE A C 1
ATOM 888 O O . ILE A 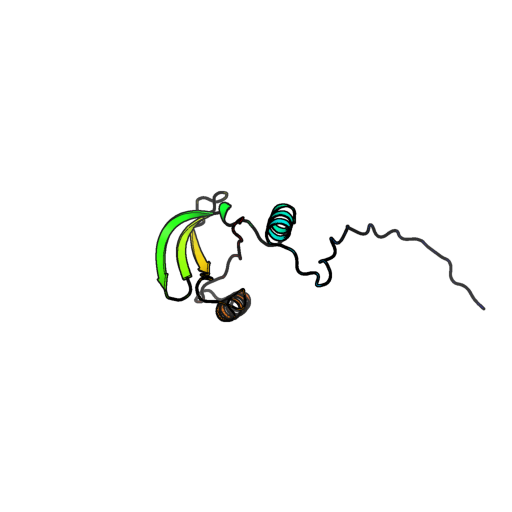1 112 ? -6.598 6.158 0.211 1.00 95.69 112 ILE A O 1
ATOM 892 N N . GLU A 1 113 ? -5.015 4.570 0.187 1.00 95.81 113 GLU A N 1
ATOM 893 C CA . GLU A 1 113 ? -3.869 5.438 0.444 1.00 95.81 113 GLU A CA 1
ATOM 894 C C . GLU A 1 113 ? -2.577 4.727 0.022 1.00 95.81 113 GLU A C 1
ATOM 896 O O . GLU A 1 113 ? -2.572 3.519 -0.233 1.00 95.81 113 GLU A O 1
ATOM 901 N N . ILE A 1 114 ? -1.484 5.484 -0.045 1.00 96.56 114 ILE A N 1
ATOM 902 C CA . ILE A 1 114 ? -0.129 4.952 -0.192 1.00 96.56 114 ILE A CA 1
ATOM 903 C C . ILE A 1 114 ? 0.578 5.205 1.132 1.00 96.56 114 ILE A C 1
ATOM 905 O O . ILE A 1 114 ? 0.577 6.331 1.623 1.00 96.56 114 ILE A O 1
ATOM 909 N N . CYS A 1 115 ? 1.182 4.162 1.691 1.00 96.00 115 CYS A N 1
ATOM 910 C CA . CYS A 1 115 ? 1.944 4.261 2.928 1.00 96.00 115 CYS A CA 1
ATOM 911 C C . CYS A 1 115 ? 3.425 3.990 2.666 1.00 96.00 115 CYS A C 1
ATOM 913 O O . CYS A 1 115 ? 3.771 3.184 1.795 1.00 96.00 115 CYS A O 1
ATOM 915 N N . ARG A 1 116 ? 4.295 4.588 3.481 1.00 92.81 116 ARG A N 1
ATOM 916 C CA . ARG A 1 116 ? 5.726 4.256 3.512 1.00 92.81 116 ARG A CA 1
ATOM 917 C C . ARG A 1 116 ? 6.067 3.349 4.686 1.00 92.81 116 ARG A C 1
ATOM 919 O O . ARG A 1 116 ? 5.360 3.311 5.689 1.00 92.81 116 ARG A O 1
ATOM 926 N N . THR A 1 117 ? 7.180 2.639 4.581 1.00 88.69 117 THR A N 1
ATOM 927 C CA . THR A 1 117 ? 7.817 2.004 5.745 1.00 88.69 117 THR A CA 1
ATOM 928 C C . THR A 1 117 ? 9.007 2.877 6.133 1.00 88.69 117 THR A C 1
ATOM 930 O O . THR A 1 117 ? 9.649 3.429 5.241 1.00 88.69 117 THR A O 1
ATOM 933 N N . LYS A 1 118 ? 9.269 3.049 7.433 1.00 74.44 118 LYS A N 1
ATOM 934 C CA . LYS A 1 118 ? 10.550 3.607 7.886 1.00 74.44 118 LYS A CA 1
ATOM 935 C C . LYS A 1 118 ? 11.671 2.649 7.457 1.00 74.44 118 LYS A C 1
ATOM 937 O O . LYS A 1 118 ? 11.449 1.437 7.499 1.00 74.44 118 LYS A O 1
ATOM 942 N N . GLY A 1 119 ? 12.763 3.212 6.937 1.00 59.03 119 GLY A N 1
ATOM 943 C CA . GLY A 1 119 ? 13.968 2.466 6.558 1.00 59.03 119 GLY A CA 1
ATOM 944 C C . GLY A 1 119 ? 14.565 1.736 7.747 1.00 59.03 119 GLY A C 1
ATOM 945 O O . GLY A 1 119 ? 14.368 2.232 8.878 1.00 59.03 119 GLY A O 1
#

Radius of gyration: 21.03 Å; Cα contacts (8 Å, |Δi|>4): 101; chains: 1; bounding box: 44×74×29 Å

Solvent-accessible surface area (backbone atoms only — not comparable to full-atom values): 7968 Å² total; per-residue (Å²): 142,84,87,80,86,88,77,90,75,86,74,86,76,72,86,74,81,70,78,78,79,90,66,88,69,53,72,69,57,47,51,50,46,62,71,72,52,84,57,95,88,46,52,56,47,82,55,40,45,80,76,43,82,75,48,74,59,98,67,28,41,28,26,37,26,30,34,69,93,43,79,85,45,71,45,80,47,72,45,76,66,59,91,87,47,91,86,54,79,55,69,66,58,54,50,52,52,55,50,33,71,70,49,85,50,94,95,45,79,72,68,87,80,67,62,41,76,85,131

Nearest PDB structures (foldseek):
  4imy-assembly3_E  TM=9.680E-01  e=4.045E-09  Homo sapiens
  3blr-assembly1_A  TM=9.552E-01  e=3.573E-09  Homo sapiens
  4bch-assembly1_A  TM=9.573E-01  e=8.527E-09  Homo sapiens
  6z45-assembly1_A  TM=9.556E-01  e=8.013E-09  Homo sapiens
  4hzs-assembly2_B  TM=5.833E-01  e=2.893E-02  Homo sapiens

pLDDT: mean 82.01, std 19.86, range [36.69, 98.19]

Organism: NCBI:txid36148